Protein AF-A0A1X7TC79-F1 (afdb_monomer_lite)

Foldseek 3Di:
DDDDDDDDDDDPPWFAAPQPRHTDDPVPFDWDFAPAPVRGIHTCVSQVHDPVRSVVCVVDPDGDHGPVRVVVVVVVVVVVVVVVVVVVVVVVVVVVVCPDPPPPDDDDDDDDDDDDDDDDDDDDD

Structure (mmCIF, N/CA/C/O backbone):
data_AF-A0A1X7TC79-F1
#
_entry.id   AF-A0A1X7TC79-F1
#
loop_
_atom_site.group_PDB
_atom_site.id
_atom_site.type_symbol
_atom_site.label_atom_id
_atom_site.label_alt_id
_atom_site.label_comp_id
_atom_site.label_asym_id
_atom_site.label_entity_id
_atom_site.label_seq_id
_atom_site.pdbx_PDB_ins_code
_atom_site.Cartn_x
_atom_site.Cartn_y
_atom_site.Cartn_z
_atom_site.occupancy
_atom_site.B_iso_or_equiv
_atom_site.auth_seq_id
_atom_site.auth_comp_id
_atom_site.auth_asym_id
_atom_site.auth_atom_id
_atom_site.pdbx_PDB_model_num
ATOM 1 N N . MET A 1 1 ? 14.949 -10.303 2.267 1.00 38.00 1 MET A N 1
ATOM 2 C CA . MET A 1 1 ? 15.593 -10.973 1.104 1.00 38.00 1 MET A CA 1
ATOM 3 C C . MET A 1 1 ? 14.831 -12.247 0.734 1.00 38.00 1 MET A C 1
ATOM 5 O O . MET A 1 1 ? 14.689 -13.091 1.612 1.00 38.00 1 MET A O 1
ATOM 9 N N . PRO A 1 2 ? 14.342 -12.437 -0.505 1.00 51.41 2 PRO A N 1
ATOM 10 C CA . PRO A 1 2 ? 13.739 -13.709 -0.907 1.00 51.41 2 PRO A CA 1
ATOM 11 C C . PRO A 1 2 ? 14.816 -14.752 -1.296 1.00 51.41 2 PRO A C 1
ATOM 13 O O . PRO A 1 2 ? 15.943 -14.376 -1.639 1.00 51.41 2 PRO A O 1
ATOM 16 N N . PRO A 1 3 ? 14.521 -16.067 -1.213 1.00 58.41 3 PRO A N 1
ATOM 17 C CA . PRO A 1 3 ? 15.535 -17.119 -1.247 1.00 58.41 3 PRO A CA 1
ATOM 18 C C . PRO A 1 3 ? 15.972 -17.504 -2.670 1.00 58.41 3 PRO A C 1
ATOM 20 O O . PRO A 1 3 ? 15.182 -17.551 -3.611 1.00 58.41 3 PRO A O 1
ATOM 23 N N . LYS A 1 4 ? 17.257 -17.856 -2.802 1.00 66.81 4 LYS A N 1
ATOM 24 C CA . LYS A 1 4 ? 17.893 -18.352 -4.032 1.00 66.81 4 LYS A CA 1
ATOM 25 C C . LYS A 1 4 ? 17.492 -19.805 -4.322 1.00 66.81 4 LYS A C 1
ATOM 27 O O . LYS A 1 4 ? 17.970 -20.696 -3.625 1.00 66.81 4 LYS A O 1
ATOM 32 N N . LYS A 1 5 ? 16.725 -20.061 -5.392 1.00 47.19 5 LYS A N 1
ATOM 33 C CA . LYS A 1 5 ? 16.720 -21.348 -6.127 1.00 47.19 5 LYS A CA 1
ATOM 34 C C . LYS A 1 5 ? 16.439 -21.140 -7.627 1.00 47.19 5 LYS A C 1
ATOM 36 O O . LYS A 1 5 ? 15.393 -20.627 -8.002 1.00 47.19 5 LYS A O 1
ATOM 41 N N . LEU A 1 6 ? 17.360 -21.603 -8.473 1.00 60.22 6 LEU A N 1
ATOM 42 C CA . LEU A 1 6 ? 17.164 -21.969 -9.893 1.00 60.22 6 LEU A CA 1
ATOM 43 C C . LEU A 1 6 ? 17.241 -23.516 -9.966 1.00 60.22 6 LEU A C 1
ATOM 45 O O . LEU A 1 6 ? 17.885 -24.061 -9.064 1.00 60.22 6 LEU A O 1
ATOM 49 N N . PRO A 1 7 ? 16.687 -24.263 -10.961 1.00 63.09 7 PRO A N 1
ATOM 50 C CA . PRO A 1 7 ? 16.294 -23.855 -12.326 1.00 63.09 7 PRO A CA 1
ATOM 51 C C . PRO A 1 7 ? 14.986 -24.496 -12.904 1.00 63.09 7 PRO A C 1
ATOM 53 O O . PRO A 1 7 ? 14.510 -25.514 -12.407 1.00 63.09 7 PRO A O 1
ATOM 56 N N . LYS A 1 8 ? 14.450 -23.940 -14.015 1.00 41.06 8 LYS A N 1
ATOM 57 C CA . LYS A 1 8 ? 13.895 -24.608 -15.240 1.00 41.06 8 LYS A CA 1
ATOM 58 C C . LYS A 1 8 ? 13.004 -23.640 -16.058 1.00 41.06 8 LYS A C 1
ATOM 60 O O . LYS A 1 8 ? 12.176 -22.947 -15.481 1.00 41.06 8 LYS A O 1
ATOM 65 N N . LYS A 1 9 ? 13.1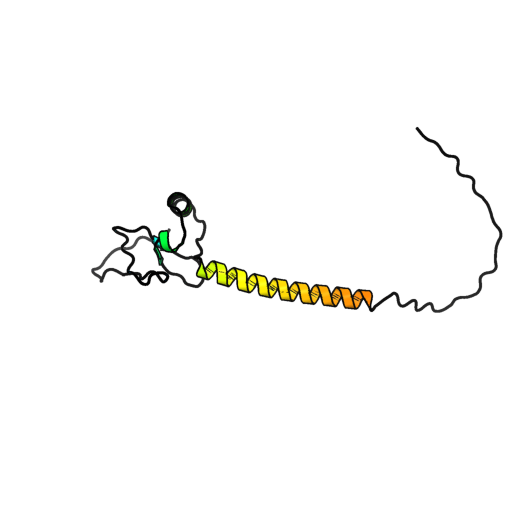69 -23.635 -17.397 1.00 61.06 9 LYS A N 1
ATOM 66 C CA . LYS A 1 9 ? 12.401 -22.881 -18.427 1.00 61.06 9 LYS A CA 1
ATOM 67 C C . LYS A 1 9 ? 10.911 -22.704 -18.075 1.00 61.06 9 LYS A C 1
ATOM 69 O O . LYS A 1 9 ? 10.188 -23.697 -18.111 1.00 61.06 9 LYS A O 1
ATOM 74 N N . LYS A 1 10 ? 10.443 -21.480 -17.798 1.00 46.00 10 LYS A N 1
ATOM 75 C CA . LYS A 1 10 ? 9.021 -21.139 -17.570 1.00 46.00 10 LYS A CA 1
ATOM 76 C C . LYS A 1 10 ? 8.784 -19.674 -17.959 1.00 46.00 10 LYS A C 1
ATOM 78 O O . LYS A 1 10 ? 9.695 -18.870 -17.788 1.00 46.00 10 LYS A O 1
ATOM 83 N N . GLY A 1 11 ? 7.622 -19.364 -18.546 1.00 49.22 11 GLY A N 1
ATOM 84 C CA . GLY A 1 11 ? 7.279 -18.029 -19.059 1.00 49.22 11 GLY A CA 1
ATOM 85 C C . GLY A 1 11 ? 7.607 -16.921 -18.058 1.00 49.22 11 GLY A C 1
ATOM 86 O O . GLY A 1 11 ? 7.451 -17.122 -16.854 1.00 49.22 11 GLY A O 1
ATOM 87 N N . LYS A 1 12 ? 8.113 -15.782 -18.551 1.00 61.16 12 LYS A N 1
ATOM 88 C CA . LYS A 1 12 ? 8.398 -14.609 -17.713 1.00 61.16 12 LYS A CA 1
ATOM 89 C C . LYS A 1 12 ? 7.142 -14.303 -16.891 1.00 61.16 12 LYS A C 1
ATOM 91 O O . LYS A 1 12 ? 6.095 -14.059 -17.482 1.00 61.16 12 LYS A O 1
ATOM 96 N N . GLN A 1 13 ? 7.232 -14.363 -15.560 1.00 68.12 13 GLN A N 1
ATOM 97 C CA . GLN A 1 13 ? 6.172 -13.839 -14.702 1.00 68.12 13 GLN A CA 1
ATOM 98 C C . GLN A 1 13 ? 6.070 -12.342 -14.992 1.00 68.12 13 GLN A C 1
ATOM 100 O O . GLN A 1 13 ? 6.991 -11.589 -14.692 1.00 68.12 13 GLN A O 1
ATOM 105 N N . SER A 1 14 ? 4.997 -11.944 -15.665 1.00 85.31 14 SER A N 1
ATOM 106 C CA . SER A 1 14 ? 4.656 -10.549 -15.908 1.00 85.31 14 SER A CA 1
ATOM 107 C C . SER A 1 14 ? 3.750 -10.074 -14.781 1.00 85.31 14 SER A C 1
ATOM 109 O O . SER A 1 14 ? 2.701 -10.675 -14.549 1.00 85.31 14 SER A O 1
ATOM 111 N N . TYR A 1 15 ? 4.142 -9.003 -14.102 1.00 93.75 15 TYR A N 1
ATOM 112 C CA . TYR A 1 15 ? 3.295 -8.327 -13.125 1.00 93.75 15 TYR A CA 1
ATOM 113 C C . TYR A 1 15 ? 2.611 -7.134 -13.791 1.00 93.75 15 TYR A C 1
ATOM 115 O O . TYR A 1 15 ? 3.225 -6.465 -14.621 1.00 93.75 15 TYR A O 1
ATOM 123 N N . ILE A 1 16 ? 1.351 -6.879 -13.443 1.00 96.81 16 ILE A N 1
ATOM 124 C CA . ILE A 1 16 ? 0.591 -5.713 -13.906 1.00 96.81 16 ILE A CA 1
ATOM 125 C C . ILE A 1 16 ? 0.490 -4.730 -12.746 1.00 96.81 16 ILE A C 1
ATOM 127 O O . ILE A 1 16 ? 0.138 -5.127 -11.633 1.00 96.81 16 ILE A O 1
ATOM 131 N N . CYS A 1 17 ? 0.820 -3.462 -12.984 1.00 97.56 17 CYS A N 1
ATOM 132 C CA . CYS A 1 17 ? 0.687 -2.441 -11.958 1.00 97.56 17 CYS A CA 1
ATOM 133 C C . CYS A 1 17 ? -0.799 -2.109 -11.749 1.00 97.56 17 CYS A C 1
ATOM 135 O O . CYS A 1 17 ? -1.441 -1.654 -12.688 1.00 97.56 17 CYS A O 1
ATOM 137 N N . PRO A 1 18 ? -1.345 -2.219 -10.525 1.00 96.75 18 PRO A N 1
ATOM 138 C CA . PRO A 1 18 ? -2.773 -1.995 -10.259 1.00 96.75 18 PRO A CA 1
ATOM 139 C C . PRO A 1 18 ? -3.197 -0.515 -10.284 1.00 96.75 18 PRO A C 1
ATOM 141 O O . PRO A 1 18 ? -4.305 -0.186 -9.876 1.00 96.75 18 PRO A O 1
ATOM 144 N N . ILE A 1 19 ? -2.289 0.397 -10.646 1.00 96.69 19 ILE A N 1
ATOM 145 C CA . ILE A 1 19 ? -2.551 1.843 -10.680 1.00 96.69 19 ILE A CA 1
ATOM 146 C C . ILE A 1 19 ? -2.704 2.344 -12.115 1.00 96.69 19 ILE A C 1
ATOM 148 O O . ILE A 1 19 ? -3.541 3.205 -12.360 1.00 96.69 19 ILE A O 1
ATOM 152 N N . CYS A 1 20 ? -1.880 1.853 -13.043 1.00 97.69 20 CYS A N 1
ATOM 153 C CA . CYS A 1 20 ? -1.941 2.250 -14.451 1.00 97.69 20 CYS A CA 1
ATOM 154 C C . CYS A 1 20 ? -2.344 1.110 -15.390 1.00 97.69 20 CYS A C 1
ATOM 156 O O . CYS A 1 20 ? -2.425 1.338 -16.588 1.00 97.69 20 CYS A O 1
ATOM 158 N N . ASP A 1 21 ? -2.556 -0.097 -14.861 1.00 97.19 21 ASP A N 1
ATOM 159 C CA . ASP A 1 21 ? -2.886 -1.320 -15.602 1.00 97.19 21 ASP A CA 1
ATOM 160 C C . ASP A 1 21 ? -1.846 -1.746 -16.657 1.00 97.19 21 ASP A C 1
ATOM 162 O O . ASP A 1 21 ? -2.071 -2.678 -17.432 1.00 97.19 21 ASP A O 1
ATOM 166 N N . ASP A 1 22 ? -0.657 -1.137 -16.635 1.00 97.31 22 ASP A N 1
ATOM 167 C CA . ASP A 1 22 ? 0.452 -1.499 -17.511 1.00 97.31 22 ASP A CA 1
ATOM 168 C C . ASP A 1 22 ? 1.312 -2.618 -16.917 1.00 97.31 22 ASP A C 1
ATOM 170 O O . ASP A 1 22 ? 1.498 -2.744 -15.699 1.00 97.31 22 ASP A O 1
ATOM 174 N N . GLN A 1 23 ? 1.924 -3.401 -17.805 1.00 96.81 23 GLN A N 1
ATOM 175 C CA . GLN A 1 23 ? 2.920 -4.391 -17.422 1.00 96.81 23 GLN A CA 1
ATOM 176 C C . GLN A 1 23 ? 4.165 -3.726 -16.812 1.00 96.81 23 GLN A C 1
ATOM 178 O O . GLN A 1 23 ? 4.702 -2.744 -17.325 1.00 96.81 23 GLN A O 1
ATOM 183 N N . ILE A 1 24 ? 4.656 -4.314 -15.725 1.00 96.88 24 ILE A N 1
ATOM 184 C CA . ILE A 1 24 ? 5.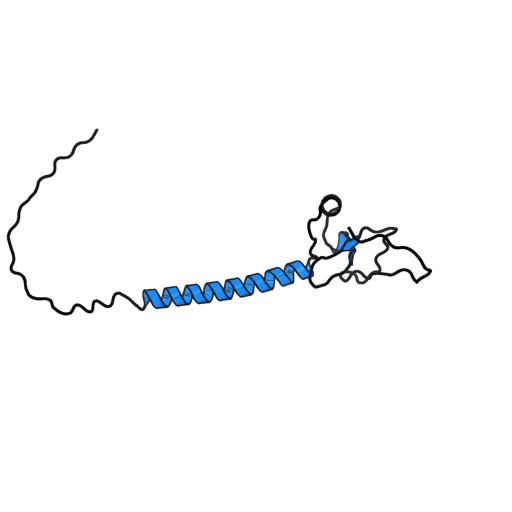930 -3.971 -15.103 1.00 96.88 24 ILE A CA 1
ATOM 185 C C . ILE A 1 24 ? 7.048 -4.715 -15.836 1.00 96.88 24 ILE A C 1
ATOM 187 O O . ILE A 1 24 ? 7.066 -5.948 -15.888 1.00 96.88 24 ILE A O 1
ATOM 191 N N . ASP A 1 25 ? 7.984 -3.953 -16.394 1.00 94.75 25 ASP A N 1
ATOM 192 C CA . ASP A 1 25 ? 9.209 -4.460 -17.006 1.00 94.75 25 ASP A CA 1
ATOM 193 C C . ASP A 1 25 ? 10.423 -4.124 -16.134 1.00 94.75 25 ASP A C 1
ATOM 195 O O . ASP A 1 25 ? 10.983 -3.030 -16.211 1.00 94.75 25 ASP A O 1
ATOM 199 N N . ASP A 1 26 ? 10.871 -5.096 -15.338 1.00 88.88 26 ASP A N 1
ATOM 200 C CA . ASP A 1 26 ? 12.021 -4.944 -14.435 1.00 88.88 26 ASP A CA 1
ATOM 201 C C . ASP A 1 26 ? 13.340 -4.611 -15.162 1.00 88.88 26 ASP A C 1
ATOM 203 O O . ASP A 1 26 ? 14.311 -4.206 -14.522 1.00 88.88 26 ASP A O 1
ATOM 207 N N . SER A 1 27 ? 13.416 -4.782 -16.491 1.00 90.62 27 SER A N 1
ATOM 208 C CA . SER A 1 27 ? 14.617 -4.435 -17.260 1.00 90.62 27 SER A CA 1
ATOM 209 C C . SER A 1 27 ? 14.743 -2.939 -17.555 1.00 90.62 27 SER A C 1
ATOM 211 O O . SER A 1 27 ? 15.857 -2.441 -17.724 1.00 90.62 27 SER A O 1
ATOM 213 N N . THR A 1 28 ? 13.624 -2.214 -17.586 1.00 92.50 28 THR A N 1
ATOM 214 C CA . THR A 1 28 ? 13.575 -0.790 -17.953 1.00 92.50 28 THR A CA 1
ATOM 215 C C . THR A 1 28 ? 12.951 0.092 -16.874 1.00 92.50 28 THR A C 1
ATOM 217 O O . THR A 1 28 ? 13.159 1.308 -16.867 1.00 92.50 28 THR A O 1
ATOM 220 N N . GLN A 1 29 ? 12.215 -0.495 -15.933 1.00 94.75 29 GLN A N 1
ATOM 221 C CA . GLN A 1 29 ? 11.431 0.212 -14.930 1.00 94.75 29 GLN A CA 1
ATOM 222 C C . GLN A 1 29 ? 11.873 -0.167 -13.515 1.00 94.75 29 GLN A C 1
ATOM 224 O O . GLN A 1 29 ? 12.381 -1.250 -13.250 1.00 94.75 29 GLN A O 1
ATOM 229 N N . GLN A 1 30 ? 11.662 0.758 -12.579 1.00 96.50 30 GLN A N 1
ATOM 230 C CA . GLN A 1 30 ? 11.823 0.486 -11.152 1.00 96.50 30 GLN A CA 1
ATOM 231 C C . GLN A 1 30 ? 10.464 0.109 -10.571 1.00 96.50 30 GLN A C 1
ATOM 233 O O . GLN A 1 30 ? 9.496 0.852 -10.763 1.00 96.50 30 GLN A O 1
ATOM 238 N N . SER A 1 31 ? 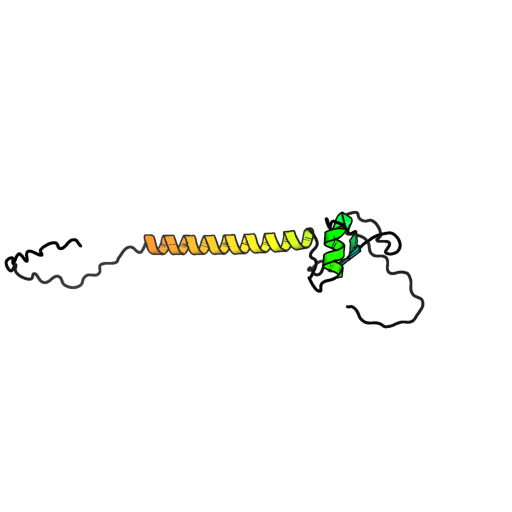10.408 -0.997 -9.840 1.00 96.56 31 SER A N 1
ATOM 239 C CA . SER A 1 31 ? 9.203 -1.536 -9.215 1.00 96.56 31 SER A CA 1
ATOM 240 C C . SER A 1 31 ? 9.428 -1.775 -7.720 1.00 96.56 31 SER A C 1
ATOM 242 O O . SER A 1 31 ? 10.555 -1.974 -7.274 1.00 96.56 31 SER A O 1
ATOM 244 N N . ILE A 1 32 ? 8.366 -1.698 -6.922 1.00 96.88 32 ILE A N 1
ATOM 245 C CA . ILE A 1 32 ? 8.405 -1.977 -5.483 1.00 96.88 32 ILE A CA 1
ATOM 246 C C . ILE A 1 32 ? 7.244 -2.890 -5.087 1.00 96.88 32 ILE A C 1
ATOM 248 O O . ILE A 1 32 ? 6.151 -2.788 -5.648 1.00 96.88 32 ILE A O 1
ATOM 252 N N . TRP A 1 33 ? 7.495 -3.783 -4.132 1.00 97.00 33 TRP A N 1
ATOM 253 C CA . TRP A 1 33 ? 6.500 -4.687 -3.567 1.00 97.00 33 TRP A CA 1
ATOM 254 C C . TRP A 1 33 ? 5.754 -4.020 -2.414 1.00 97.00 33 TRP A C 1
ATOM 256 O O . TRP A 1 33 ? 6.384 -3.435 -1.538 1.00 97.00 33 TRP A O 1
ATOM 266 N N . CYS A 1 34 ? 4.425 -4.113 -2.406 1.00 98.00 34 CYS A N 1
ATOM 267 C CA . CYS A 1 34 ? 3.607 -3.689 -1.275 1.00 98.00 34 CYS A CA 1
ATOM 268 C C . CYS A 1 34 ? 3.473 -4.819 -0.243 1.00 98.00 34 CYS A C 1
ATOM 270 O O . CYS A 1 34 ? 2.895 -5.860 -0.543 1.00 98.00 34 CYS A O 1
ATOM 272 N N . ASP A 1 35 ? 3.914 -4.568 0.990 1.00 97.69 35 ASP A N 1
ATOM 273 C CA . ASP A 1 35 ? 3.790 -5.462 2.152 1.00 97.69 35 ASP A CA 1
ATOM 274 C C . ASP A 1 35 ? 2.402 -5.403 2.821 1.00 97.69 35 ASP A C 1
ATOM 276 O O . ASP A 1 35 ? 2.176 -5.988 3.881 1.00 97.69 35 ASP A O 1
ATOM 280 N N . GLY A 1 36 ? 1.463 -4.664 2.227 1.00 96.69 36 GLY A N 1
ATOM 281 C CA . GLY A 1 36 ? 0.071 -4.624 2.663 1.00 96.69 36 GLY A CA 1
ATOM 282 C C . GLY A 1 36 ? -0.746 -5.822 2.176 1.00 96.69 36 GLY A C 1
ATOM 283 O O . GLY A 1 36 ? -0.265 -6.682 1.443 1.00 96.69 36 GLY A O 1
ATOM 284 N N . GLU A 1 37 ? -2.035 -5.822 2.521 1.00 95.75 37 GLU A N 1
ATOM 285 C CA . GLU A 1 37 ? -2.988 -6.886 2.157 1.00 95.75 37 GLU A CA 1
ATOM 286 C C . GLU A 1 37 ? -3.075 -7.132 0.637 1.00 95.75 37 GLU A C 1
ATOM 288 O O . GLU A 1 37 ? -3.369 -8.245 0.213 1.00 95.75 37 GLU A O 1
ATOM 293 N N . CYS A 1 38 ? -2.783 -6.119 -0.191 1.00 96.50 38 CYS A N 1
ATOM 294 C CA . CYS A 1 38 ? -2.819 -6.263 -1.648 1.00 96.50 38 CYS A CA 1
ATOM 295 C C . CYS A 1 38 ? -1.660 -7.084 -2.237 1.00 96.50 38 CYS A C 1
ATOM 297 O O . CYS A 1 38 ? -1.802 -7.531 -3.371 1.00 96.50 38 CYS A O 1
ATOM 299 N N . ALA A 1 39 ? -0.546 -7.262 -1.505 1.00 96.56 39 ALA A N 1
ATOM 300 C CA . ALA A 1 39 ? 0.584 -8.127 -1.864 1.00 96.56 39 ALA A CA 1
ATOM 301 C C . ALA A 1 39 ? 0.926 -8.110 -3.371 1.00 96.56 39 ALA A C 1
ATOM 303 O O . ALA A 1 39 ? 0.835 -9.128 -4.059 1.00 96.56 39 ALA A O 1
ATOM 304 N N . THR A 1 40 ? 1.254 -6.929 -3.903 1.00 96.81 40 THR A N 1
ATOM 305 C CA . THR A 1 40 ? 1.429 -6.715 -5.348 1.00 96.81 40 THR A CA 1
ATOM 306 C C . THR A 1 40 ? 2.600 -5.791 -5.669 1.00 96.81 40 THR A C 1
ATOM 308 O O . THR A 1 40 ? 3.035 -4.997 -4.829 1.00 96.81 40 THR A O 1
ATOM 311 N N . TRP A 1 41 ? 3.100 -5.889 -6.902 1.00 97.31 41 TRP A N 1
ATOM 312 C CA . TRP A 1 41 ? 4.138 -5.015 -7.445 1.00 97.31 41 TRP A CA 1
ATOM 313 C C . TRP A 1 41 ? 3.533 -3.742 -8.034 1.00 97.31 41 TRP A C 1
ATOM 315 O O . TRP A 1 41 ? 2.497 -3.766 -8.699 1.00 97.31 41 TRP A O 1
ATOM 325 N N . LEU A 1 42 ? 4.217 -2.619 -7.833 1.00 98.06 42 LEU A N 1
ATOM 326 C CA . LEU A 1 42 ? 3.852 -1.328 -8.406 1.00 98.06 42 LEU A CA 1
ATOM 327 C C . LEU A 1 42 ? 5.068 -0.685 -9.061 1.00 98.06 42 LEU A C 1
ATOM 329 O O . LEU A 1 42 ? 6.178 -0.793 -8.539 1.00 98.06 42 LEU A O 1
ATOM 333 N N . HIS A 1 43 ? 4.874 0.060 -10.153 1.00 98.25 43 HIS A N 1
ATOM 334 C CA . HIS A 1 43 ? 5.924 0.961 -10.625 1.00 98.25 43 HIS A CA 1
ATOM 335 C C . HIS A 1 43 ? 6.259 1.972 -9.528 1.00 98.25 43 HIS A C 1
ATOM 337 O O . HIS A 1 43 ? 5.363 2.521 -8.888 1.00 98.25 43 HIS A O 1
ATOM 343 N N . ARG A 1 44 ? 7.543 2.306 -9.362 1.00 97.50 44 ARG A N 1
ATOM 344 C CA . ARG A 1 44 ? 8.012 3.328 -8.410 1.00 97.50 44 ARG A CA 1
ATOM 345 C C . ARG A 1 44 ? 7.214 4.631 -8.532 1.00 97.50 44 ARG A C 1
ATOM 347 O O . ARG A 1 44 ? 6.870 5.240 -7.524 1.00 97.50 44 ARG A O 1
ATOM 354 N N . GLY A 1 45 ? 6.968 5.068 -9.770 1.00 97.69 45 GLY A N 1
ATOM 355 C CA . GLY A 1 45 ? 6.223 6.295 -10.059 1.00 97.69 45 GLY A CA 1
ATOM 356 C C . GLY A 1 45 ? 4.771 6.211 -9.595 1.00 97.69 45 GLY A C 1
ATOM 357 O O . GLY A 1 45 ? 4.318 7.088 -8.869 1.00 97.69 45 GLY A O 1
ATOM 358 N N . CYS A 1 46 ? 4.082 5.123 -9.939 1.00 98.12 46 CYS A N 1
ATOM 359 C CA . CYS A 1 46 ? 2.708 4.857 -9.512 1.00 98.12 46 CYS A CA 1
ATOM 360 C C . CYS A 1 46 ? 2.588 4.711 -7.989 1.00 98.12 46 CYS A C 1
ATOM 362 O O . CYS A 1 46 ? 1.629 5.179 -7.389 1.00 98.12 46 CYS A O 1
ATOM 364 N N . ALA A 1 47 ? 3.604 4.140 -7.342 1.00 97.38 47 ALA A N 1
ATOM 365 C CA . ALA A 1 47 ? 3.727 4.075 -5.890 1.00 97.38 47 ALA A CA 1
ATOM 366 C C . ALA A 1 47 ? 3.964 5.447 -5.218 1.00 97.38 47 ALA A C 1
ATOM 368 O O . ALA A 1 47 ? 4.029 5.514 -3.993 1.00 97.38 47 ALA A O 1
ATOM 369 N N . GLY A 1 48 ? 4.122 6.535 -5.985 1.00 97.19 48 GLY A N 1
ATOM 370 C CA . GLY A 1 48 ? 4.343 7.888 -5.465 1.00 97.19 48 GLY A CA 1
ATOM 371 C C . GLY A 1 48 ? 5.739 8.116 -4.875 1.00 97.19 48 GLY A C 1
ATOM 372 O O . GLY A 1 48 ? 5.976 9.115 -4.197 1.00 97.19 48 GLY A O 1
ATOM 373 N N . LEU A 1 49 ? 6.688 7.209 -5.111 1.00 97.38 49 LEU A N 1
ATOM 374 C CA . LEU A 1 49 ? 8.020 7.288 -4.519 1.00 97.38 49 LEU A CA 1
ATOM 375 C C . LEU A 1 49 ? 8.940 8.150 -5.370 1.00 97.38 49 LEU A C 1
ATOM 377 O O . LEU A 1 49 ? 9.067 7.918 -6.567 1.00 97.38 49 LEU A O 1
ATOM 381 N N . SER A 1 50 ? 9.682 9.078 -4.765 1.00 97.81 50 SER A N 1
ATOM 382 C CA . SER A 1 50 ? 10.829 9.705 -5.436 1.00 97.81 50 SER A CA 1
ATOM 383 C C . SER A 1 50 ? 11.968 8.691 -5.630 1.00 97.81 50 SER A C 1
ATOM 385 O O . SER A 1 50 ? 12.015 7.658 -4.961 1.00 97.81 50 SER A O 1
ATOM 387 N N . LYS A 1 51 ? 12.926 8.976 -6.525 1.00 96.44 51 LYS A N 1
ATOM 388 C CA . LYS A 1 51 ? 14.113 8.112 -6.700 1.00 96.44 51 LYS A CA 1
ATOM 389 C C . LYS A 1 51 ? 14.883 7.937 -5.385 1.00 96.44 51 LYS A C 1
ATOM 391 O O . LYS A 1 51 ? 15.256 6.824 -5.044 1.00 96.44 51 LYS A O 1
ATOM 396 N N . ALA A 1 52 ? 15.060 9.022 -4.628 1.00 96.75 52 ALA A N 1
ATOM 397 C CA . ALA A 1 52 ? 15.751 8.987 -3.341 1.00 96.75 52 ALA A CA 1
ATOM 398 C C . ALA A 1 52 ? 14.991 8.168 -2.285 1.00 96.75 52 ALA A C 1
ATOM 400 O O . ALA A 1 52 ? 15.613 7.421 -1.536 1.00 96.75 52 ALA A O 1
ATOM 401 N N . ALA A 1 53 ? 13.659 8.282 -2.231 1.00 96.62 53 ALA A N 1
ATOM 402 C CA . ALA A 1 53 ? 12.837 7.490 -1.316 1.00 96.62 53 ALA A CA 1
ATOM 403 C C . ALA A 1 53 ? 12.904 5.993 -1.650 1.00 96.62 53 ALA A C 1
ATOM 405 O O . ALA A 1 53 ? 13.120 5.177 -0.760 1.00 96.62 53 ALA A O 1
ATOM 406 N N . TYR A 1 54 ? 12.808 5.648 -2.936 1.00 96.94 54 TYR A N 1
ATOM 407 C CA . TYR A 1 54 ? 12.951 4.274 -3.413 1.00 96.94 54 TYR A CA 1
ATOM 408 C C . TYR A 1 54 ? 14.324 3.679 -3.069 1.00 96.94 54 TYR A C 1
ATOM 410 O O . TYR A 1 54 ? 14.398 2.591 -2.508 1.00 96.94 54 TYR A O 1
ATOM 418 N N . SER A 1 55 ? 15.414 4.415 -3.316 1.00 95.50 55 SER A N 1
ATOM 419 C CA . SER A 1 55 ? 16.758 3.957 -2.942 1.00 95.50 55 SER A CA 1
ATOM 420 C C . SER A 1 55 ? 16.907 3.734 -1.438 1.00 95.50 55 SER A C 1
ATOM 422 O O . SER A 1 55 ? 17.563 2.781 -1.039 1.00 95.50 55 SER A O 1
ATOM 424 N N . LYS A 1 56 ? 16.302 4.585 -0.600 1.00 95.69 56 LYS A N 1
ATOM 425 C CA . LYS A 1 56 ? 16.318 4.396 0.858 1.00 95.69 56 LYS A CA 1
ATOM 426 C C . LYS A 1 56 ? 15.588 3.118 1.263 1.00 95.69 56 LYS A C 1
ATOM 428 O O . LYS A 1 56 ? 16.160 2.342 2.016 1.00 95.69 56 LYS A O 1
ATOM 433 N N . LEU A 1 57 ? 14.384 2.892 0.733 1.00 94.56 57 LEU A N 1
ATOM 434 C CA . LEU A 1 57 ? 13.591 1.691 1.018 1.00 94.56 57 LEU A CA 1
ATOM 435 C C . LEU A 1 57 ? 14.313 0.410 0.586 1.00 94.56 57 LEU A C 1
ATOM 437 O O . LEU A 1 57 ? 14.310 -0.563 1.320 1.00 94.56 57 LEU A O 1
ATOM 441 N N . ASN A 1 58 ? 15.010 0.422 -0.550 1.00 89.00 58 ASN A N 1
ATOM 442 C CA . ASN A 1 58 ? 15.781 -0.742 -1.002 1.00 89.00 58 ASN A CA 1
ATOM 443 C C . ASN A 1 58 ? 17.020 -1.051 -0.147 1.00 89.00 58 ASN A C 1
ATOM 445 O O . ASN A 1 58 ? 17.579 -2.141 -0.257 1.00 89.00 58 ASN A O 1
ATOM 449 N N . CYS A 1 59 ? 17.474 -0.096 0.665 1.00 88.62 59 CYS A N 1
ATOM 450 C CA . CYS A 1 59 ? 18.615 -0.259 1.562 1.00 88.62 59 CYS A CA 1
ATOM 451 C C . CYS A 1 59 ? 18.201 -0.595 3.001 1.00 88.62 59 CYS A C 1
ATOM 453 O O . CYS A 1 59 ? 19.077 -0.758 3.850 1.00 88.62 59 CYS A O 1
ATOM 455 N N . THR A 1 60 ? 16.903 -0.664 3.298 1.00 92.44 60 THR A N 1
ATOM 456 C CA . THR A 1 60 ? 16.388 -0.975 4.632 1.00 92.44 60 THR A CA 1
ATOM 457 C C . THR A 1 60 ? 15.412 -2.145 4.572 1.00 92.44 60 THR A C 1
ATOM 459 O O . THR A 1 60 ? 14.813 -2.419 3.541 1.00 92.44 60 THR A O 1
ATOM 462 N N . ASP A 1 61 ? 15.200 -2.820 5.701 1.00 91.81 61 ASP A N 1
ATOM 463 C CA . ASP A 1 61 ? 14.129 -3.821 5.839 1.00 91.81 61 ASP A CA 1
ATOM 464 C C . ASP A 1 61 ? 12.784 -3.161 6.211 1.00 91.81 61 ASP A C 1
ATOM 466 O O . ASP A 1 61 ? 11.925 -3.759 6.858 1.00 91.81 61 ASP A O 1
ATOM 470 N N . THR A 1 62 ? 12.613 -1.879 5.873 1.00 93.81 62 THR A N 1
ATOM 471 C CA . THR A 1 62 ? 11.388 -1.139 6.185 1.00 93.81 62 THR A CA 1
ATOM 472 C C . T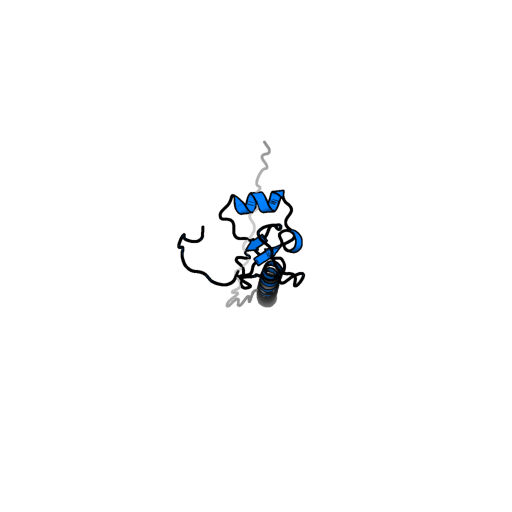HR A 1 62 ? 10.282 -1.566 5.222 1.00 93.81 62 THR A C 1
ATOM 474 O O . THR A 1 62 ? 10.477 -1.435 4.013 1.00 93.81 62 THR A O 1
ATOM 477 N N . PRO A 1 63 ? 9.115 -2.016 5.719 1.00 95.81 63 PRO A N 1
ATOM 478 C CA . PRO A 1 63 ? 8.023 -2.420 4.847 1.00 95.81 63 PRO A CA 1
ATOM 479 C C . PRO A 1 63 ? 7.477 -1.224 4.069 1.00 95.81 63 PRO A C 1
ATOM 481 O O . PRO A 1 63 ? 7.342 -0.118 4.609 1.00 95.81 63 PRO A O 1
ATOM 484 N N . PHE A 1 64 ? 7.124 -1.456 2.810 1.00 97.25 64 PHE A N 1
ATOM 485 C CA . PHE A 1 64 ? 6.456 -0.469 1.973 1.00 97.25 64 PHE A CA 1
ATOM 486 C C . PHE A 1 64 ? 4.964 -0.782 1.867 1.00 97.25 64 PHE A C 1
ATOM 488 O O . PHE A 1 64 ? 4.563 -1.905 1.578 1.00 97.25 64 PHE A O 1
ATOM 495 N N . TYR A 1 65 ? 4.129 0.245 2.023 1.00 97.88 65 TYR A N 1
ATOM 496 C CA . TYR A 1 65 ? 2.688 0.147 1.815 1.00 97.88 65 TYR A CA 1
ATOM 497 C C . TYR A 1 65 ? 2.276 1.089 0.689 1.00 97.88 65 TYR A C 1
ATOM 499 O O . TYR A 1 65 ? 2.558 2.286 0.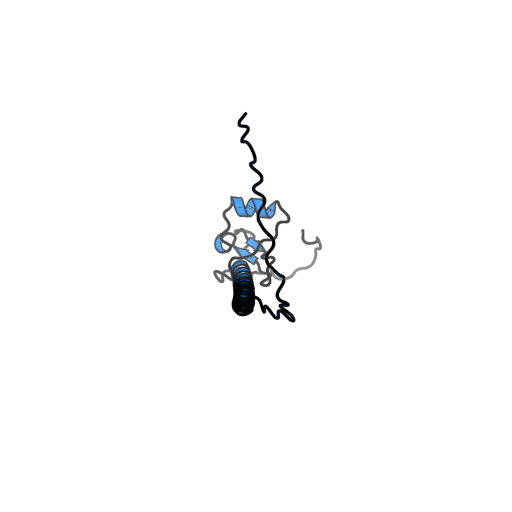731 1.00 97.88 65 TYR A O 1
ATOM 507 N N . CYS A 1 66 ? 1.590 0.556 -0.322 1.00 98.06 66 CYS A N 1
ATOM 508 C CA . CYS A 1 66 ? 1.090 1.350 -1.437 1.00 98.06 66 CYS A CA 1
ATOM 509 C C . CYS A 1 66 ? 0.032 2.372 -0.971 1.00 98.06 66 CYS A C 1
ATOM 511 O O . CYS A 1 66 ? -0.519 2.234 0.132 1.00 98.06 66 CYS A O 1
ATOM 513 N N . PRO A 1 67 ? -0.301 3.379 -1.803 1.00 96.81 67 PRO A N 1
ATOM 514 C CA . PRO A 1 67 ? -1.321 4.369 -1.461 1.00 96.81 67 PRO A CA 1
ATOM 515 C C . PRO A 1 67 ? -2.659 3.738 -1.058 1.00 96.81 67 PRO A C 1
ATOM 517 O O . PRO A 1 67 ? -3.233 4.128 -0.049 1.00 96.81 67 PRO A O 1
ATOM 520 N N . HIS A 1 68 ? -3.110 2.704 -1.775 1.00 97.31 68 HIS A N 1
ATOM 521 C CA . HIS A 1 68 ? -4.364 2.016 -1.463 1.00 97.31 68 HIS A CA 1
ATOM 522 C C . HIS A 1 68 ? -4.350 1.361 -0.071 1.00 97.31 68 HIS A C 1
ATOM 524 O O . HIS A 1 68 ? -5.212 1.655 0.751 1.00 97.31 68 HIS A O 1
ATOM 530 N N . CYS A 1 69 ? -3.347 0.530 0.241 1.00 98.00 69 CYS A N 1
ATOM 531 C CA . CYS A 1 69 ? -3.250 -0.099 1.564 1.00 98.00 69 CYS A CA 1
ATOM 532 C C . CYS A 1 69 ? -3.072 0.924 2.693 1.00 98.00 69 CYS A C 1
ATOM 534 O O . CYS A 1 69 ? -3.588 0.719 3.790 1.00 98.00 69 CYS A O 1
ATOM 536 N N . SER A 1 70 ? -2.365 2.025 2.428 1.00 97.38 70 SER A N 1
ATOM 537 C CA . SER A 1 70 ? -2.222 3.117 3.394 1.00 97.38 70 SER A CA 1
ATOM 538 C C . SER A 1 70 ? -3.572 3.767 3.704 1.00 97.38 70 SER A C 1
ATOM 540 O O . SER A 1 70 ? -3.887 3.962 4.876 1.00 97.38 70 SER A O 1
ATOM 542 N N . LEU A 1 71 ? -4.394 4.030 2.682 1.00 97.81 71 LEU A N 1
ATOM 543 C CA . LEU A 1 71 ? -5.740 4.587 2.848 1.00 97.81 71 LEU A CA 1
ATOM 544 C C . LEU A 1 71 ? -6.668 3.632 3.604 1.00 97.81 71 LEU A C 1
ATOM 546 O O . LEU A 1 71 ? -7.300 4.050 4.567 1.00 97.81 71 LEU A O 1
ATOM 550 N N . VAL A 1 72 ? -6.686 2.344 3.246 1.00 97.69 72 VAL A N 1
ATOM 551 C CA . VAL A 1 72 ? -7.497 1.328 3.946 1.00 97.69 72 VAL A CA 1
ATOM 552 C C . VAL A 1 72 ? -7.124 1.242 5.429 1.00 97.69 72 VAL A C 1
ATOM 554 O O . VAL A 1 72 ? -7.993 1.144 6.294 1.00 97.69 72 VAL A O 1
ATOM 557 N N . LYS A 1 73 ? -5.827 1.299 5.757 1.00 97.38 73 LYS A N 1
ATOM 558 C CA . LYS A 1 73 ? -5.371 1.309 7.153 1.00 97.38 73 LYS A CA 1
ATOM 559 C C . LYS A 1 73 ? -5.849 2.560 7.894 1.00 97.38 73 LYS A C 1
ATOM 561 O O . LYS A 1 73 ? -6.317 2.446 9.024 1.00 97.38 73 LYS A O 1
ATOM 566 N N . GLN A 1 74 ? -5.732 3.728 7.264 1.00 98.06 74 GLN A N 1
ATOM 567 C CA . GLN A 1 74 ? -6.172 4.998 7.844 1.00 98.06 74 GLN A CA 1
ATOM 568 C C . GLN A 1 74 ? -7.688 5.035 8.060 1.00 98.06 74 GLN A C 1
ATOM 570 O O . GLN A 1 74 ? -8.137 5.507 9.098 1.00 98.06 74 GLN A O 1
ATOM 575 N N . GLU A 1 75 ? -8.479 4.505 7.128 1.00 98.44 75 GLU A N 1
ATOM 576 C CA . GLU A 1 75 ? -9.936 4.413 7.253 1.00 98.44 75 GLU A CA 1
ATOM 577 C C . GLU A 1 75 ? -10.343 3.582 8.478 1.00 98.44 75 GLU A C 1
ATOM 579 O O . GLU A 1 75 ? -11.082 4.076 9.332 1.00 98.44 75 GLU A O 1
ATOM 584 N N . LYS A 1 76 ? -9.759 2.385 8.639 1.00 98.12 76 LYS A N 1
ATOM 585 C CA . LYS A 1 76 ? -9.967 1.531 9.823 1.00 98.12 76 LYS A CA 1
ATOM 586 C C . LYS A 1 76 ? -9.602 2.261 11.122 1.00 98.12 76 LYS A C 1
ATOM 588 O O . LYS A 1 76 ? -10.327 2.188 12.111 1.00 98.12 76 LYS A O 1
ATOM 593 N N . GLU A 1 77 ? -8.479 2.977 11.138 1.00 98.38 77 GLU A N 1
ATOM 594 C CA . GLU A 1 77 ? -8.044 3.743 12.312 1.00 98.38 77 GLU A CA 1
ATOM 595 C C . GLU A 1 77 ? -9.022 4.878 12.649 1.00 98.38 77 GLU A C 1
ATOM 597 O O . GLU A 1 77 ? -9.389 5.057 13.810 1.00 98.38 77 GLU A O 1
ATOM 602 N N . ILE A 1 78 ? -9.516 5.598 11.640 1.00 98.62 78 ILE A N 1
ATOM 603 C CA . ILE A 1 78 ? -10.512 6.660 11.814 1.00 98.62 78 ILE A CA 1
ATOM 604 C C . ILE A 1 78 ? -11.808 6.107 12.415 1.00 98.62 78 ILE A C 1
ATOM 606 O O . ILE A 1 78 ? -12.378 6.733 13.311 1.00 98.62 78 ILE A O 1
ATOM 610 N N . GLU A 1 79 ? -12.288 4.955 11.954 1.00 98.62 79 GLU A N 1
ATOM 611 C CA . GLU A 1 79 ? -13.489 4.313 12.500 1.00 98.62 79 GLU A CA 1
ATOM 612 C C . GLU A 1 79 ? -13.319 3.935 13.976 1.00 98.62 79 GLU A C 1
ATOM 614 O O . GLU A 1 79 ? -14.175 4.260 14.804 1.00 98.62 79 GLU A O 1
ATOM 619 N N . LEU A 1 80 ? -12.183 3.328 14.330 1.00 98.50 80 LEU A N 1
ATOM 620 C CA . LEU A 1 80 ? -11.863 2.953 15.711 1.00 98.50 80 LEU A CA 1
ATOM 621 C C . LEU A 1 80 ? -11.757 4.172 16.634 1.00 98.50 80 LEU A C 1
ATOM 623 O O . LEU A 1 80 ? -12.261 4.155 17.763 1.00 98.50 80 LEU A O 1
ATOM 627 N N . LEU A 1 81 ? -11.133 5.248 16.156 1.00 98.62 81 LEU A N 1
ATOM 628 C CA . LEU A 1 81 ? -11.026 6.498 16.903 1.00 98.62 81 LEU A CA 1
ATOM 629 C C . LEU A 1 81 ? -12.398 7.147 17.101 1.00 98.62 81 LEU A C 1
ATOM 631 O O . LEU A 1 81 ? -12.709 7.574 18.211 1.00 98.62 81 LEU A O 1
ATOM 635 N N . LYS A 1 82 ? -13.255 7.170 16.074 1.00 98.62 82 LYS A N 1
ATOM 636 C CA . LYS A 1 82 ? -14.635 7.672 16.190 1.00 98.62 82 LYS A CA 1
ATOM 637 C C . LYS A 1 82 ? -15.445 6.883 17.217 1.00 98.62 82 LYS A C 1
ATOM 639 O O . LYS A 1 82 ? -16.146 7.492 18.024 1.00 98.62 82 LYS A O 1
ATOM 644 N N . ALA A 1 83 ? -15.329 5.555 17.216 1.00 98.44 83 ALA A N 1
ATOM 645 C CA . ALA A 1 83 ? -15.990 4.705 18.204 1.00 98.44 83 ALA A CA 1
ATOM 646 C C . ALA A 1 83 ? -15.500 5.024 19.625 1.00 98.44 83 ALA A C 1
ATOM 648 O O . ALA A 1 83 ? -16.304 5.293 20.516 1.00 98.44 83 ALA A O 1
ATOM 649 N N . SER A 1 84 ? -14.181 5.121 19.805 1.00 98.38 84 SER A N 1
ATOM 650 C CA . SER A 1 84 ? -13.569 5.457 21.095 1.00 98.38 84 SER A CA 1
ATOM 651 C C . SER A 1 84 ? -14.002 6.836 21.602 1.00 98.38 84 SER A C 1
ATOM 653 O O . SER A 1 84 ? -14.310 6.995 22.782 1.00 98.38 84 SER A O 1
ATOM 655 N N . LEU A 1 85 ? -14.074 7.837 20.719 1.00 98.56 85 LEU A N 1
ATOM 656 C CA . LEU A 1 85 ? -14.572 9.172 21.056 1.00 98.56 85 LEU A CA 1
ATOM 657 C C . LEU A 1 85 ? -16.046 9.144 21.468 1.00 98.56 85 LEU A C 1
ATOM 659 O O . LEU A 1 85 ? -16.412 9.811 22.433 1.00 98.56 85 LEU A O 1
ATOM 663 N N . SER A 1 86 ? -16.881 8.358 20.783 1.00 98.50 86 SER A N 1
ATOM 664 C CA . SER A 1 86 ? -18.286 8.179 21.164 1.00 98.50 86 SER A CA 1
ATOM 665 C C . SER A 1 86 ? -18.417 7.569 22.560 1.00 98.50 86 SER A C 1
ATOM 667 O O . SER A 1 86 ? -19.214 8.045 23.367 1.00 98.50 86 SER A O 1
ATOM 669 N N . ASP A 1 87 ? -17.604 6.565 22.879 1.00 98.38 87 ASP A N 1
ATOM 670 C CA . ASP A 1 87 ? -17.634 5.909 24.186 1.00 98.38 87 ASP A CA 1
ATOM 671 C C . ASP A 1 87 ? -17.136 6.821 25.308 1.00 98.38 87 ASP A C 1
ATOM 673 O O . ASP A 1 87 ? -17.722 6.854 26.391 1.00 98.38 87 ASP A O 1
ATOM 677 N N . VAL A 1 88 ? -16.078 7.596 25.059 1.00 98.38 88 VAL A N 1
ATOM 678 C CA . VAL A 1 88 ? -15.597 8.607 26.011 1.00 98.38 88 VAL A CA 1
ATOM 679 C C . VAL A 1 88 ? -16.653 9.690 26.226 1.00 98.38 88 VAL A C 1
ATOM 681 O O . VAL A 1 88 ? -16.900 10.065 27.370 1.00 98.38 88 VAL A O 1
ATOM 684 N N . A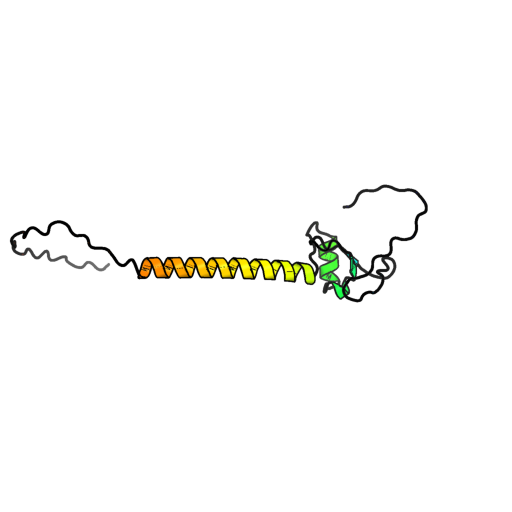LA A 1 89 ? -17.315 10.152 25.162 1.00 97.94 89 ALA A N 1
ATOM 685 C CA . ALA A 1 89 ? -18.383 11.141 25.265 1.00 97.94 89 ALA A CA 1
ATOM 686 C C . ALA A 1 89 ? -19.558 10.634 26.117 1.00 97.94 89 ALA A C 1
ATOM 688 O O . ALA A 1 89 ? -20.027 11.361 26.988 1.00 97.94 89 ALA A O 1
ATOM 689 N N . LYS A 1 90 ? -19.979 9.373 25.939 1.00 97.62 90 LYS A N 1
ATOM 690 C CA . LYS A 1 90 ? -21.019 8.745 26.775 1.00 97.62 90 LYS A CA 1
ATOM 691 C C . LYS A 1 90 ? -20.607 8.659 28.240 1.00 97.62 90 LYS A C 1
ATOM 693 O O . LYS A 1 90 ? -21.369 9.054 29.107 1.00 97.62 90 LYS A O 1
ATOM 698 N N . LYS A 1 91 ? -19.380 8.208 28.525 1.00 97.19 91 LYS A N 1
ATOM 699 C CA . LYS A 1 91 ? -18.873 8.135 29.906 1.00 97.19 91 LYS A CA 1
ATOM 700 C C . LYS A 1 91 ? -18.831 9.504 30.579 1.00 97.19 91 LYS A C 1
ATOM 702 O O . LYS A 1 91 ? -19.091 9.603 31.773 1.00 97.19 91 LYS A O 1
ATOM 707 N N . LEU A 1 92 ? -18.471 10.546 29.831 1.00 97.06 92 LEU A N 1
ATOM 708 C CA . LEU A 1 92 ? -18.476 11.909 30.350 1.00 97.06 92 LEU A CA 1
ATOM 709 C C . LEU A 1 92 ? -19.902 12.357 30.690 1.00 97.06 92 LEU A C 1
ATOM 711 O O . LEU A 1 92 ? -20.119 12.887 31.776 1.00 97.06 92 LEU A O 1
ATOM 715 N N . ASP A 1 93 ? -20.858 12.104 29.799 1.00 96.50 93 ASP A N 1
ATOM 716 C CA . ASP A 1 93 ? -22.274 12.397 30.029 1.00 96.50 93 ASP A CA 1
ATOM 717 C C . ASP A 1 93 ? -22.820 11.643 31.254 1.00 96.50 93 ASP A C 1
ATOM 719 O O . ASP A 1 93 ? -23.394 12.260 32.150 1.00 96.50 93 ASP A O 1
ATOM 723 N N . ASP A 1 94 ? -22.529 10.345 31.372 1.00 95.50 94 ASP A N 1
ATOM 724 C CA . ASP A 1 94 ? -22.922 9.522 32.518 1.00 95.50 94 ASP A CA 1
ATOM 725 C C . ASP A 1 94 ? -22.390 10.086 33.844 1.00 95.50 94 ASP A C 1
ATOM 727 O O . ASP A 1 94 ? -23.116 10.111 34.837 1.00 95.50 94 ASP A O 1
ATOM 731 N N . LEU A 1 95 ? -21.136 10.550 33.883 1.00 94.75 95 LEU A N 1
ATOM 732 C CA . LEU A 1 95 ? -20.532 11.129 35.089 1.00 94.75 95 LEU A CA 1
ATOM 733 C C . LEU A 1 95 ? -21.116 12.499 35.441 1.00 94.75 95 LEU A C 1
ATOM 735 O O . LEU A 1 95 ? -21.305 12.796 36.620 1.00 94.75 95 LEU A O 1
ATOM 739 N N . LEU A 1 96 ? -21.411 13.330 34.440 1.00 93.69 96 LEU A N 1
ATOM 740 C CA . LEU A 1 96 ? -22.046 14.632 34.650 1.00 93.69 96 LEU A CA 1
ATOM 741 C C . LEU A 1 96 ? -23.498 14.477 35.123 1.00 93.69 96 LEU A C 1
ATOM 743 O O . LEU A 1 96 ? -23.940 15.208 36.010 1.00 93.69 96 LEU A O 1
ATOM 747 N N . ASN A 1 97 ? -24.215 13.487 34.589 1.00 87.25 97 ASN A N 1
ATOM 748 C CA . ASN A 1 97 ? -25.600 13.189 34.948 1.00 87.25 97 ASN A CA 1
ATOM 749 C C . ASN A 1 97 ? -25.723 12.384 36.258 1.00 87.25 97 ASN A C 1
ATOM 751 O O . ASN A 1 97 ? -26.780 12.387 36.889 1.00 87.25 97 ASN A O 1
ATOM 755 N N . GLN A 1 98 ? -24.640 11.756 36.731 1.00 74.50 98 GLN A N 1
ATOM 756 C CA . GLN A 1 98 ? -24.529 11.122 38.052 1.00 74.50 98 GLN A CA 1
ATOM 757 C C . GLN A 1 98 ? -23.947 12.062 39.124 1.00 74.50 98 GLN A C 1
ATOM 759 O O . GLN A 1 98 ? -23.175 11.624 39.980 1.00 74.50 98 GLN A O 1
ATOM 764 N N . GLY A 1 99 ? -24.334 13.346 39.112 1.00 66.12 99 GLY A N 1
ATOM 765 C CA . GLY A 1 99 ? -23.980 14.309 40.163 1.00 66.12 99 GLY A CA 1
ATOM 766 C C . GLY A 1 99 ? -24.127 13.731 41.587 1.00 66.12 99 GLY A C 1
ATOM 767 O O . GLY A 1 99 ? -24.919 12.807 41.800 1.00 66.12 99 GLY A O 1
ATOM 768 N N . PRO A 1 100 ? -23.356 14.234 42.573 1.00 60.28 100 PRO A N 1
ATOM 769 C CA . PRO A 1 100 ? -23.150 13.574 43.858 1.00 60.28 100 PRO A CA 1
ATOM 770 C C . PRO A 1 100 ? -24.485 13.228 44.514 1.00 60.28 100 PRO A C 1
ATOM 772 O O . PRO A 1 100 ? -25.209 14.105 44.984 1.00 60.28 100 PRO A O 1
ATOM 775 N N . LYS A 1 101 ? -24.798 11.928 44.582 1.00 55.59 101 LYS A N 1
ATOM 776 C CA . LYS A 1 101 ? -25.841 11.420 45.468 1.00 55.59 101 LYS A CA 1
ATOM 777 C C . LYS A 1 101 ? -25.357 11.648 46.896 1.00 55.59 101 LYS A C 1
ATOM 779 O O . LYS A 1 101 ? -24.724 10.786 47.497 1.00 55.59 101 LYS A O 1
ATOM 784 N N . THR A 1 102 ? -25.649 12.821 47.444 1.00 52.66 102 THR A N 1
ATOM 785 C CA . THR A 1 102 ? -25.638 13.074 48.883 1.00 52.66 102 THR A CA 1
ATOM 786 C C . THR A 1 102 ? -26.794 12.296 49.513 1.00 52.66 102 THR A C 1
ATOM 788 O O . THR A 1 102 ? -27.763 12.859 50.009 1.00 52.66 102 THR A O 1
ATOM 791 N N . SER A 1 103 ? -26.716 10.964 49.519 1.00 51.44 103 SER A N 1
ATOM 792 C CA . SER A 1 103 ? -27.453 10.193 50.512 1.00 51.44 103 SER A CA 1
ATOM 793 C C . SER A 1 103 ? -26.734 10.417 51.836 1.00 51.44 103 SER A C 1
ATOM 795 O O . SER A 1 103 ? -25.760 9.738 52.146 1.00 51.44 103 SER A O 1
ATOM 797 N N . ASN A 1 104 ? -27.170 11.440 52.562 1.00 55.41 104 ASN A N 1
ATOM 798 C CA . ASN A 1 104 ? -26.762 11.710 53.929 1.00 55.41 104 ASN A CA 1
ATOM 799 C C . ASN A 1 104 ? -27.784 11.008 54.845 1.00 55.41 104 ASN A C 1
ATOM 801 O O . ASN A 1 104 ? -28.903 11.512 54.965 1.00 55.41 104 ASN A O 1
ATOM 805 N N . PRO A 1 105 ? -27.491 9.852 55.473 1.00 51.88 105 PRO A N 1
ATOM 806 C CA . PRO A 1 105 ? -28.335 9.332 56.530 1.00 51.88 105 PRO A CA 1
ATOM 807 C C . PRO A 1 105 ? -27.838 9.921 57.854 1.00 51.88 105 PRO A C 1
ATOM 809 O O . PRO A 1 105 ? -26.842 9.471 58.410 1.00 51.88 105 PRO A O 1
ATOM 812 N N . GLY A 1 106 ? -28.538 10.937 58.358 1.00 49.50 106 GLY A N 1
ATOM 813 C CA . GLY A 1 106 ? -28.397 11.374 59.749 1.00 49.50 106 GLY A CA 1
ATOM 814 C C . GLY A 1 106 ? -27.638 12.682 59.950 1.00 49.50 106 GLY A C 1
ATOM 815 O O . GLY A 1 106 ? -26.518 12.698 60.448 1.00 49.50 106 GLY A O 1
ATOM 816 N N . ALA A 1 107 ? -28.305 13.800 59.668 1.00 43.56 107 ALA A N 1
ATOM 817 C CA . ALA A 1 107 ? -28.005 15.044 60.364 1.00 43.56 107 ALA A CA 1
ATOM 818 C C . ALA A 1 107 ? -28.639 14.978 61.764 1.00 43.56 107 ALA A C 1
ATOM 820 O O . ALA A 1 107 ? -29.848 15.149 61.911 1.00 43.56 107 ALA A O 1
ATOM 821 N N . THR A 1 108 ? -27.840 14.716 62.797 1.00 62.16 108 THR A N 1
ATOM 822 C CA . THR A 1 108 ? -28.179 15.132 64.164 1.00 62.16 108 THR A CA 1
ATOM 823 C C . THR A 1 108 ? -27.715 16.581 64.370 1.00 62.16 108 THR A C 1
ATOM 825 O O . THR A 1 108 ? -26.641 16.954 63.889 1.00 62.16 108 THR A O 1
ATOM 828 N N . PRO A 1 109 ? -28.499 17.434 65.055 1.00 51.56 109 PRO A N 1
ATOM 829 C CA . PRO A 1 109 ? -28.113 18.817 65.290 1.00 51.56 109 PRO A CA 1
ATOM 830 C C . PRO A 1 109 ? -27.063 18.867 66.406 1.00 51.56 109 PRO A C 1
ATOM 832 O O . PRO A 1 109 ? -27.359 18.584 67.565 1.00 51.56 109 PRO A O 1
ATOM 835 N N . VAL A 1 110 ? -25.827 19.225 66.059 1.00 63.53 110 VAL A N 1
ATOM 836 C CA . VAL A 1 110 ? -24.777 19.546 67.038 1.00 63.53 110 VAL A CA 1
ATOM 837 C C . VAL A 1 110 ? -24.892 21.012 67.471 1.00 63.53 110 VAL A C 1
ATOM 839 O O . VAL A 1 110 ? -25.045 21.889 66.616 1.00 63.53 110 VAL A O 1
ATOM 842 N N . PRO A 1 111 ? -24.828 21.315 68.781 1.00 55.03 111 PRO A N 1
ATOM 843 C CA . PRO A 1 111 ? -24.977 22.674 69.267 1.00 55.03 111 PRO A CA 1
ATOM 844 C C . PRO A 1 111 ? -23.715 23.500 69.018 1.00 55.03 111 PRO A C 1
ATOM 846 O O . PRO A 1 111 ? -22.579 23.046 69.166 1.00 55.03 111 PRO A O 1
ATOM 849 N N . SER A 1 112 ? -23.979 24.754 68.666 1.00 57.88 112 SER A N 1
ATOM 850 C CA . SER A 1 112 ? -23.035 25.842 68.448 1.00 57.88 112 SER A CA 1
ATOM 851 C C . SER A 1 112 ? -22.029 25.969 69.596 1.00 57.88 112 SER A C 1
ATOM 853 O O . SER A 1 112 ? -22.420 26.057 70.764 1.00 57.88 112 SER A O 1
ATOM 855 N N . ARG A 1 113 ? -20.729 26.024 69.282 1.00 53.66 113 ARG A N 1
ATOM 856 C CA . ARG A 1 113 ? -19.699 26.385 70.260 1.00 53.66 113 ARG A CA 1
ATOM 857 C C . ARG A 1 113 ? -18.758 27.445 69.699 1.00 53.66 113 ARG A C 1
ATOM 859 O O . ARG A 1 113 ? -18.206 27.307 68.613 1.00 53.66 113 ARG A O 1
ATOM 866 N N . SER A 1 114 ? -18.644 28.509 70.485 1.00 53.00 114 SER A N 1
ATOM 867 C CA . SER A 1 114 ? -18.030 29.797 70.191 1.00 53.00 114 SER A CA 1
ATOM 868 C C . SER A 1 114 ? -16.587 29.774 69.686 1.00 53.00 114 SER A C 1
ATOM 870 O O . SER A 1 114 ? -15.759 28.951 70.074 1.00 53.00 114 SER A O 1
ATOM 872 N N . SER A 1 115 ? -16.322 30.808 68.892 1.00 55.59 115 SER A N 1
ATOM 873 C CA . SER A 1 115 ? -15.084 31.310 68.302 1.00 55.59 115 SER A CA 1
ATOM 874 C C . SER A 1 115 ? -13.802 31.157 69.129 1.00 55.59 115 SER A C 1
ATOM 876 O O . SER A 1 115 ? -13.751 31.539 70.299 1.00 55.59 115 SER A O 1
ATOM 878 N N . ARG A 1 116 ? -12.701 30.810 68.446 1.00 54.81 116 ARG A N 1
ATOM 879 C CA . ARG A 1 116 ? -11.382 31.409 68.710 1.00 54.81 116 ARG A CA 1
ATOM 880 C C . ARG A 1 116 ? -10.704 31.801 67.403 1.00 54.81 116 ARG A C 1
ATOM 882 O O . ARG A 1 116 ? -10.444 30.973 66.540 1.00 54.81 116 ARG A O 1
ATOM 889 N N . ILE A 1 117 ? -10.429 33.095 67.307 1.00 60.00 117 ILE A N 1
ATOM 890 C CA . ILE A 1 117 ? -9.569 33.727 66.312 1.00 60.00 117 ILE A CA 1
ATOM 891 C C . ILE A 1 117 ? -8.131 33.287 66.599 1.00 60.00 117 ILE A C 1
ATOM 893 O O . ILE A 1 117 ? -7.625 33.544 67.691 1.00 60.00 117 ILE A O 1
ATOM 897 N N . VAL A 1 118 ? -7.465 32.675 65.622 1.00 56.44 118 VAL A N 1
ATOM 898 C CA . VAL A 1 118 ? -6.003 32.547 65.619 1.00 56.44 118 VAL A CA 1
ATOM 899 C C . VAL A 1 118 ? -5.479 33.513 64.564 1.00 56.44 118 VAL A C 1
ATOM 901 O O . VAL A 1 118 ? -5.699 33.330 63.370 1.00 56.44 118 VAL A O 1
ATOM 904 N N . LYS A 1 119 ? -4.839 34.592 65.021 1.00 59.22 119 LYS A N 1
ATOM 905 C CA . LYS A 1 119 ? -4.074 35.505 64.167 1.00 59.22 119 LYS A CA 1
ATOM 906 C C . LYS A 1 119 ? -2.809 34.776 63.727 1.00 59.22 119 LYS A C 1
ATOM 908 O O . LYS A 1 119 ? -2.025 34.394 64.590 1.00 59.22 119 LYS A O 1
ATOM 913 N N . ASN A 1 120 ? -2.602 34.621 62.423 1.00 53.09 120 ASN A N 1
ATOM 914 C CA . ASN A 1 120 ? -1.329 34.151 61.884 1.00 53.09 120 ASN A CA 1
ATOM 915 C C . ASN A 1 120 ? -0.560 35.352 61.307 1.00 53.09 120 ASN A C 1
ATOM 917 O O . ASN A 1 120 ? -1.111 36.039 60.442 1.00 53.09 120 ASN A O 1
ATOM 921 N N . PRO A 1 121 ? 0.655 35.663 61.787 1.00 61.28 121 PRO A N 1
ATOM 922 C CA . PRO A 1 121 ? 1.455 36.736 61.223 1.00 61.28 121 PRO A CA 1
ATOM 923 C C . PRO A 1 121 ? 2.172 36.290 59.943 1.00 61.28 121 PRO A C 1
ATOM 925 O O . PRO A 1 121 ? 2.650 35.167 59.811 1.00 61.28 121 PRO A O 1
ATOM 928 N N . ILE A 1 122 ? 2.210 37.229 59.005 1.00 59.91 122 ILE A N 1
ATOM 929 C CA . ILE A 1 122 ? 2.942 37.206 57.742 1.00 59.91 122 ILE A CA 1
ATOM 930 C C . ILE A 1 122 ? 4.449 37.205 58.033 1.00 59.91 122 ILE A C 1
ATOM 932 O O . ILE A 1 122 ? 4.913 38.039 58.809 1.00 59.91 122 ILE A O 1
ATOM 936 N N . SER A 1 123 ? 5.214 36.365 57.333 1.00 52.78 123 SER A N 1
ATOM 937 C CA . SER A 1 123 ? 6.641 36.605 57.097 1.00 52.78 123 SER A CA 1
ATOM 938 C C . SER A 1 123 ? 6.946 36.444 55.612 1.00 52.78 123 SER A C 1
ATOM 940 O O . SER A 1 123 ? 6.910 35.345 55.067 1.00 52.78 123 SER A O 1
ATOM 942 N N . LEU A 1 124 ? 7.201 37.591 54.983 1.00 52.53 124 LEU A N 1
ATOM 943 C CA . LEU A 1 124 ? 7.917 37.742 53.723 1.00 52.53 124 LEU A CA 1
ATOM 944 C C . LEU A 1 124 ? 9.416 37.690 54.022 1.00 52.53 124 LEU A C 1
ATOM 946 O O . LEU A 1 124 ? 9.893 38.501 54.817 1.00 52.53 124 LEU A O 1
ATOM 950 N N . THR A 1 125 ? 10.125 36.796 53.342 1.00 59.72 125 THR A N 1
ATOM 951 C CA . THR A 1 125 ? 11.537 36.937 52.957 1.00 59.72 125 THR A CA 1
ATOM 952 C C . THR A 1 125 ? 11.735 36.198 51.652 1.00 59.72 125 THR A C 1
ATOM 954 O O . THR A 1 125 ? 11.312 35.020 51.614 1.00 59.72 125 THR A O 1
#

Organism: Amphimedon queenslandica (NCBI:txid400682)

pLDDT: mean 83.08, std 19.51, range [38.0, 98.62]

Radius of gyration: 33.99 Å; chains: 1; bounding box: 47×62×89 Å

InterPro domains:
  IPR001965 Zinc finger, PHD-type [SM00249] (16-70)
  IPR011011 Zinc finger, FYVE/PHD-type [SSF57903] (13-76)
  IPR013083 Zinc finger, RING/FYVE/PHD-type [G3DSA:3.30.40.10] (7-71)
  IPR019786 Zinc finger, PHD-type, conserved site [PS01359] (17-69)
  IPR019787 Zinc finger, PHD-finger [PF27108] (15-69)
  IPR019787 Zinc finger, PHD-finger [PS50016] (14-72)

Sequence (125 aa):
MPPKKLPKKKGKQSYICPICDDQIDDSTQQSIWCDGECATWLHRGCAGLSKAAYSKLNCTDTPFYCPHCSLVKQEKEIELLKASLSDVAKKLDDLLNQGPKTSNPGATPVPSRSSRIVKNPISLT

Secondary structure (DSSP, 8-state):
--------------EE-TTT-PEE-TTTS-EEE--STT--EEETTTTT--HHHHHHHHTS-PPP--HHHHHHHHHHHHHHHHHHHHHHHHHHHHHHHT-----------PPP------PPPP---